Protein AF-A0A3P6DSB7-F1 (afdb_monomer)

Sequence (92 aa):
MTDMADPYYVEMKQHKRDADWLFACMYANYCIPKKCTCGGAITVETDERGRNYYVCKVFEDDGLHIRHICLDAIEEEFDDIQELKNLLMRGR

Structure (mmCIF, N/CA/C/O backbone):
data_AF-A0A3P6DSB7-F1
#
_entry.id   AF-A0A3P6DSB7-F1
#
loop_
_atom_site.group_PDB
_atom_site.id
_atom_site.type_symbol
_atom_site.label_atom_id
_atom_site.label_alt_id
_atom_site.label_comp_id
_atom_site.label_asym_id
_atom_site.label_entity_id
_atom_site.label_seq_id
_atom_site.pdbx_PDB_ins_code
_atom_site.Cartn_x
_atom_site.Cartn_y
_atom_site.C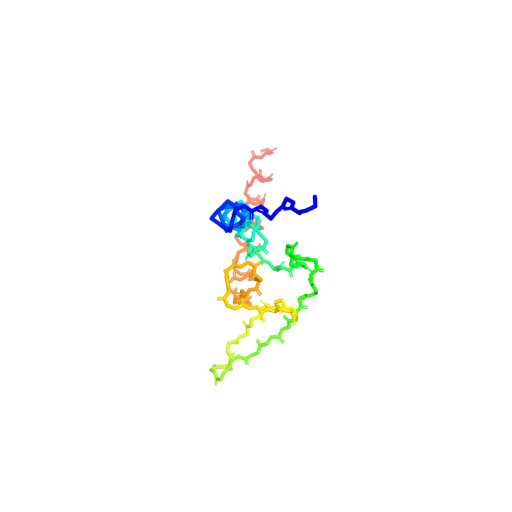artn_z
_atom_site.occupancy
_atom_site.B_iso_or_equiv
_atom_site.auth_seq_id
_atom_site.auth_comp_id
_atom_site.auth_asym_id
_atom_site.auth_atom_id
_atom_site.pdbx_PDB_model_num
ATOM 1 N N . MET A 1 1 ? 14.649 8.911 -42.299 1.00 48.44 1 MET A N 1
ATOM 2 C CA . MET A 1 1 ? 14.277 7.624 -41.669 1.00 48.44 1 MET A CA 1
ATOM 3 C C . MET A 1 1 ? 15.560 7.093 -41.053 1.00 48.44 1 MET A C 1
ATOM 5 O O . MET A 1 1 ? 16.477 6.850 -41.813 1.00 48.44 1 MET A O 1
ATOM 9 N N . THR A 1 2 ? 15.791 7.049 -39.748 1.00 50.16 2 THR A N 1
ATOM 10 C CA . THR A 1 2 ? 14.933 7.008 -38.557 1.00 50.16 2 THR A CA 1
ATOM 11 C C . THR A 1 2 ? 15.545 7.910 -37.483 1.00 50.16 2 THR A C 1
ATOM 13 O O . THR A 1 2 ? 16.741 7.809 -37.225 1.00 50.16 2 THR A O 1
ATOM 16 N N . ASP A 1 3 ? 14.735 8.773 -36.875 1.00 56.94 3 ASP A N 1
ATOM 17 C CA . ASP A 1 3 ? 15.078 9.491 -35.644 1.00 56.94 3 ASP A CA 1
ATOM 18 C C . ASP A 1 3 ? 15.097 8.459 -34.504 1.00 56.94 3 ASP A C 1
ATOM 20 O O . ASP A 1 3 ? 14.091 8.205 -33.843 1.00 56.94 3 ASP A O 1
ATOM 24 N N . MET A 1 4 ? 16.205 7.721 -34.393 1.00 61.09 4 MET A N 1
ATOM 25 C CA . MET A 1 4 ? 16.480 6.872 -33.239 1.00 61.09 4 MET A CA 1
ATOM 26 C C . MET A 1 4 ? 16.831 7.842 -32.122 1.00 61.09 4 MET A C 1
ATOM 28 O O . MET A 1 4 ? 17.973 8.293 -32.045 1.00 61.09 4 MET A O 1
ATOM 32 N N . ALA A 1 5 ? 15.829 8.234 -31.333 1.00 67.19 5 ALA A N 1
ATOM 33 C CA . ALA A 1 5 ? 16.047 9.046 -30.148 1.00 67.19 5 ALA A CA 1
ATOM 34 C C . ALA A 1 5 ? 17.234 8.456 -29.376 1.00 67.19 5 ALA A C 1
ATOM 36 O O . ALA A 1 5 ? 17.229 7.261 -29.076 1.00 67.19 5 ALA A O 1
ATOM 37 N N . ASP A 1 6 ? 18.254 9.282 -29.135 1.00 79.94 6 ASP A N 1
ATOM 38 C CA . ASP A 1 6 ? 19.469 8.895 -28.421 1.00 79.94 6 ASP A CA 1
ATOM 39 C C . ASP A 1 6 ? 19.079 8.084 -27.166 1.00 79.94 6 ASP A C 1
ATOM 41 O O . ASP A 1 6 ? 18.318 8.604 -26.337 1.00 79.94 6 ASP A O 1
ATOM 45 N N . PRO A 1 7 ? 19.535 6.820 -27.039 1.00 81.12 7 PRO A N 1
ATOM 46 C CA . PRO A 1 7 ? 19.170 5.933 -25.936 1.00 81.12 7 PRO A CA 1
ATOM 47 C C . PRO A 1 7 ? 19.332 6.586 -24.562 1.00 81.12 7 PRO A C 1
ATOM 49 O O . PRO A 1 7 ? 18.470 6.419 -23.701 1.00 81.12 7 PRO A O 1
ATOM 52 N N . TYR A 1 8 ? 20.353 7.433 -24.397 1.00 82.81 8 TYR A N 1
ATOM 53 C CA . TYR A 1 8 ? 20.576 8.190 -23.167 1.00 82.81 8 TYR A CA 1
ATOM 54 C C . TYR A 1 8 ? 19.401 9.126 -22.832 1.00 82.81 8 TYR A C 1
ATOM 56 O O . TYR A 1 8 ? 18.931 9.193 -21.694 1.00 82.81 8 TYR A O 1
ATOM 64 N N . TYR A 1 9 ? 18.868 9.835 -23.830 1.00 82.44 9 TYR A N 1
ATOM 65 C CA . TYR A 1 9 ? 17.715 10.717 -23.643 1.00 82.44 9 TYR A CA 1
ATOM 66 C C . TYR A 1 9 ? 16.405 9.947 -23.443 1.00 82.44 9 TYR A C 1
ATOM 68 O O . TYR A 1 9 ? 15.480 10.476 -22.820 1.00 82.44 9 TYR A O 1
ATOM 76 N N . VAL A 1 10 ? 16.293 8.724 -23.970 1.00 86.12 10 VAL A N 1
ATOM 77 C CA . VAL A 1 10 ? 15.134 7.847 -23.740 1.00 86.12 10 VAL A CA 1
ATOM 78 C C . VAL A 1 10 ? 15.114 7.364 -22.291 1.00 86.12 10 VAL A C 1
ATOM 80 O O . VAL A 1 10 ? 14.090 7.515 -21.621 1.00 86.12 10 VAL A O 1
ATOM 83 N N . GLU A 1 11 ? 16.248 6.870 -21.796 1.00 86.50 11 GLU A N 1
ATOM 84 C CA . GLU A 1 11 ? 16.417 6.423 -20.410 1.00 86.50 11 GLU A CA 1
ATOM 85 C C . GLU A 1 11 ? 16.167 7.567 -19.425 1.00 86.50 11 GLU A C 1
ATOM 87 O O . GLU A 1 11 ? 15.345 7.439 -18.518 1.00 86.50 11 GLU A O 1
ATOM 92 N N . MET A 1 12 ? 16.769 8.742 -19.645 1.00 87.69 12 MET A N 1
ATOM 93 C CA . MET A 1 12 ? 16.576 9.884 -18.745 1.00 87.69 12 MET A CA 1
ATOM 94 C C . MET A 1 12 ? 15.107 10.344 -18.681 1.00 87.69 12 MET A C 1
ATOM 96 O O . MET A 1 12 ? 14.610 10.726 -17.619 1.00 87.69 12 MET A O 1
ATOM 100 N N . LYS A 1 13 ? 14.372 10.271 -19.801 1.00 87.25 13 LYS A N 1
ATOM 101 C CA . LYS A 1 13 ? 12.927 10.548 -19.818 1.00 87.25 13 LYS A CA 1
ATOM 102 C C . LYS A 1 13 ? 12.127 9.507 -19.038 1.00 87.25 13 LYS A C 1
ATOM 104 O O . LYS A 1 13 ? 11.122 9.883 -18.440 1.00 87.25 13 LYS A O 1
ATOM 109 N N . GLN A 1 14 ? 12.529 8.237 -19.069 1.00 86.50 14 GLN A N 1
ATOM 110 C CA . GLN A 1 14 ? 11.883 7.195 -18.275 1.00 86.50 14 GLN A CA 1
ATOM 111 C C . GLN A 1 14 ? 12.126 7.431 -16.783 1.00 86.50 14 GLN A C 1
ATOM 113 O O . GLN A 1 14 ? 11.157 7.583 -16.051 1.00 86.50 14 GLN A O 1
ATOM 118 N N . HIS A 1 15 ? 13.378 7.639 -16.369 1.00 84.44 15 HIS A N 1
ATOM 119 C CA . HIS A 1 15 ? 13.715 7.934 -14.972 1.00 84.44 15 HIS A CA 1
ATOM 120 C C . HIS A 1 15 ? 12.967 9.144 -14.414 1.00 84.44 15 HIS A C 1
ATOM 122 O O . HIS A 1 15 ? 12.522 9.127 -13.269 1.00 84.44 15 HIS A O 1
ATOM 128 N N . LYS A 1 16 ? 12.802 10.200 -15.220 1.00 86.19 16 LYS A N 1
ATOM 129 C CA . LYS A 1 16 ? 12.004 11.356 -14.810 1.00 86.19 16 LYS A CA 1
ATOM 130 C C . LYS A 1 16 ? 10.537 10.985 -14.583 1.00 86.19 16 LYS A C 1
ATOM 132 O O . LYS A 1 16 ? 9.966 11.411 -13.588 1.00 86.19 16 LYS A O 1
ATOM 137 N N . ARG A 1 17 ? 9.935 10.205 -15.488 1.00 84.25 17 ARG A N 1
ATOM 138 C CA . ARG A 1 17 ? 8.552 9.737 -15.315 1.00 84.25 17 ARG A CA 1
ATOM 139 C C . ARG A 1 17 ? 8.411 8.894 -14.055 1.00 84.25 17 ARG A C 1
ATOM 141 O O . ARG A 1 17 ? 7.474 9.133 -13.306 1.00 84.25 17 ARG A O 1
ATOM 148 N N . ASP A 1 18 ? 9.342 7.977 -13.812 1.00 83.50 18 ASP A N 1
ATOM 149 C CA . ASP A 1 18 ? 9.323 7.118 -12.627 1.00 83.50 18 ASP A CA 1
ATOM 150 C C . ASP A 1 18 ? 9.425 7.967 -11.350 1.00 83.50 18 ASP A C 1
ATOM 152 O O . ASP A 1 18 ? 8.618 7.813 -10.438 1.00 83.50 18 ASP A O 1
ATOM 156 N N . ALA A 1 19 ? 10.335 8.949 -11.323 1.00 82.44 19 ALA A N 1
ATOM 157 C CA . ALA A 1 19 ? 10.482 9.880 -10.204 1.00 82.44 19 ALA A CA 1
ATOM 158 C C . ALA A 1 19 ? 9.227 10.740 -9.964 1.00 82.44 19 ALA A C 1
ATOM 160 O O . ALA A 1 19 ? 8.805 10.906 -8.819 1.00 82.44 19 ALA A O 1
ATOM 161 N N . ASP A 1 20 ? 8.606 11.256 -11.029 1.00 82.94 20 ASP A N 1
ATOM 162 C CA . ASP A 1 20 ? 7.352 12.014 -10.942 1.00 82.94 20 ASP A CA 1
ATOM 163 C C . ASP A 1 20 ? 6.194 11.119 -10.436 1.00 82.94 20 ASP A C 1
ATOM 165 O O . ASP A 1 20 ? 5.281 11.592 -9.755 1.00 82.94 20 ASP A O 1
ATOM 169 N N . TRP A 1 21 ? 6.242 9.815 -10.729 1.00 81.62 21 TRP A N 1
ATOM 170 C CA . TRP A 1 21 ? 5.222 8.831 -10.356 1.00 81.62 21 TRP A CA 1
ATOM 171 C C . TRP A 1 21 ? 5.294 8.389 -8.887 1.00 81.62 21 TRP A C 1
ATOM 173 O O . TRP A 1 21 ? 4.264 8.045 -8.297 1.00 81.62 21 TRP A O 1
ATOM 183 N N . LEU A 1 22 ? 6.478 8.451 -8.265 1.00 78.50 22 LEU A N 1
ATOM 184 C CA . LEU A 1 22 ? 6.700 8.028 -6.876 1.00 78.50 22 LEU A CA 1
ATOM 185 C C . LEU A 1 22 ? 5.785 8.744 -5.878 1.00 78.50 22 LEU A C 1
ATOM 187 O O . LEU A 1 22 ? 5.212 8.099 -5.004 1.00 78.50 22 LEU A O 1
ATOM 191 N N . PHE A 1 23 ? 5.591 10.058 -6.018 1.00 76.75 23 PHE A N 1
ATOM 192 C CA . PHE A 1 23 ? 4.725 10.808 -5.102 1.00 76.75 23 PHE A CA 1
ATOM 193 C C . PHE A 1 23 ? 3.269 10.355 -5.187 1.00 76.75 23 PHE A C 1
ATOM 195 O O . PHE A 1 23 ? 2.623 10.157 -4.161 1.00 76.75 23 PHE A O 1
ATOM 202 N N . ALA A 1 24 ? 2.752 10.153 -6.401 1.00 78.00 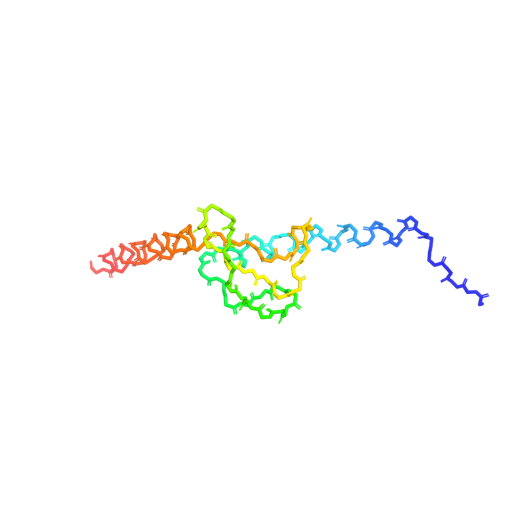24 ALA A N 1
ATOM 203 C CA . ALA A 1 24 ? 1.396 9.648 -6.588 1.00 78.00 24 ALA A CA 1
ATOM 204 C C . ALA A 1 24 ? 1.239 8.246 -5.982 1.00 78.00 24 ALA A C 1
ATOM 206 O O . ALA A 1 24 ? 0.216 7.959 -5.363 1.00 78.00 24 ALA A O 1
ATOM 207 N N . CYS A 1 25 ? 2.259 7.393 -6.117 1.00 78.25 25 CYS A N 1
ATOM 208 C CA . CYS A 1 25 ? 2.267 6.061 -5.514 1.00 78.25 25 CYS A CA 1
ATOM 209 C C . CYS A 1 25 ? 2.310 6.126 -3.992 1.00 78.25 25 CYS A C 1
ATOM 211 O O . CYS A 1 25 ? 1.574 5.395 -3.342 1.00 78.25 25 CYS A O 1
ATOM 213 N N . MET A 1 26 ? 3.114 7.020 -3.420 1.00 77.56 26 MET A N 1
ATOM 214 C CA . MET A 1 26 ? 3.176 7.234 -1.976 1.00 77.56 26 MET A CA 1
ATOM 215 C C . MET A 1 26 ? 1.796 7.599 -1.416 1.00 77.56 26 MET A C 1
ATOM 217 O O . MET A 1 26 ? 1.326 6.942 -0.496 1.00 77.56 26 MET A O 1
ATOM 221 N N . TYR A 1 27 ? 1.102 8.574 -2.015 1.00 79.19 27 TYR A N 1
ATOM 222 C CA . TYR A 1 27 ? -0.250 8.941 -1.574 1.00 79.19 27 TYR A CA 1
ATOM 223 C C . TYR A 1 27 ? -1.280 7.833 -1.808 1.00 79.19 27 TYR A C 1
ATOM 225 O O . TYR A 1 27 ? -2.195 7.673 -1.011 1.00 79.19 27 TYR A O 1
ATOM 233 N N . ALA A 1 28 ? -1.149 7.060 -2.887 1.00 80.69 28 ALA A N 1
ATOM 234 C CA . ALA A 1 28 ? -2.046 5.939 -3.154 1.00 80.69 28 ALA A CA 1
ATOM 235 C C . ALA A 1 28 ? -1.815 4.735 -2.222 1.00 80.69 28 ALA A C 1
ATOM 237 O O . ALA A 1 28 ? -2.705 3.895 -2.106 1.00 80.69 28 ALA A O 1
ATOM 238 N N . ASN A 1 29 ? -0.638 4.647 -1.593 1.00 83.69 29 ASN A N 1
ATOM 239 C CA . ASN A 1 29 ? -0.319 3.664 -0.558 1.00 83.69 29 ASN A CA 1
ATOM 240 C C . ASN A 1 29 ? -0.744 4.117 0.846 1.00 83.69 29 ASN A C 1
ATOM 242 O O . ASN A 1 29 ? -0.617 3.324 1.763 1.00 83.69 29 ASN A O 1
ATOM 246 N N . TYR A 1 30 ? -1.225 5.349 1.029 1.00 88.44 30 TYR A N 1
ATOM 247 C CA . TYR A 1 30 ? -1.744 5.801 2.318 1.00 88.44 30 TYR A CA 1
ATOM 248 C C . TYR A 1 30 ? -3.190 5.334 2.502 1.00 88.44 30 TYR A C 1
ATOM 250 O O . TYR A 1 30 ? -4.003 5.458 1.575 1.00 88.44 30 TYR A O 1
ATOM 258 N N . CYS A 1 31 ? -3.512 4.843 3.698 1.00 94.38 31 CYS A N 1
ATOM 259 C CA . CYS A 1 31 ? -4.802 4.267 4.059 1.00 94.38 31 CYS A CA 1
ATOM 260 C C . CYS A 1 31 ? -5.142 3.015 3.224 1.00 94.38 31 CYS A C 1
ATOM 262 O O . CYS A 1 31 ? -4.279 2.406 2.585 1.00 94.38 31 CYS A O 1
ATOM 264 N N . ILE A 1 32 ? -6.401 2.559 3.241 1.00 95.12 32 ILE A N 1
ATOM 265 C CA . ILE A 1 32 ? -6.790 1.351 2.502 1.00 95.12 32 ILE A CA 1
ATOM 266 C C . ILE A 1 32 ? -6.833 1.661 0.994 1.00 95.12 32 ILE A C 1
ATOM 268 O O . ILE A 1 32 ? -7.706 2.411 0.529 1.00 95.12 32 ILE A O 1
ATOM 272 N N . PRO A 1 33 ? -5.957 1.043 0.176 1.00 93.44 33 PRO A N 1
ATOM 273 C CA . PRO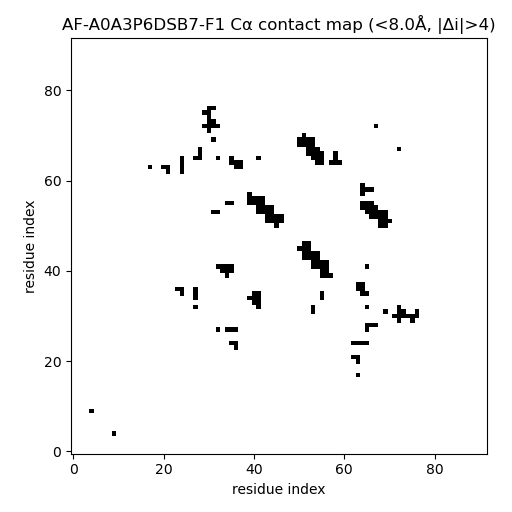 A 1 33 ? -5.870 1.370 -1.236 1.00 93.44 33 PRO A CA 1
ATOM 274 C C . PRO A 1 33 ? -7.072 0.808 -2.000 1.00 93.44 33 PRO A C 1
ATOM 276 O O . PRO A 1 33 ? -7.370 -0.386 -1.975 1.00 93.44 33 PRO A O 1
ATOM 279 N N . LYS A 1 34 ? -7.757 1.674 -2.753 1.00 89.25 34 LYS A N 1
ATOM 280 C CA . LYS A 1 34 ? -8.923 1.290 -3.578 1.00 89.25 34 LYS A CA 1
ATOM 281 C C . LYS A 1 34 ? -8.537 0.915 -5.007 1.00 89.25 34 LYS A C 1
ATOM 283 O O . LYS A 1 34 ? -9.225 0.128 -5.656 1.00 89.25 34 LYS A O 1
ATOM 288 N N . LYS A 1 35 ? -7.465 1.518 -5.524 1.00 89.19 35 LYS A N 1
ATOM 289 C CA . LYS A 1 35 ? -6.977 1.352 -6.896 1.00 89.19 35 LYS A CA 1
ATOM 290 C C . LYS A 1 35 ? -5.500 1.730 -6.956 1.00 89.19 35 LYS A C 1
ATOM 292 O O . LYS A 1 35 ? -5.095 2.689 -6.310 1.00 89.19 35 LYS A O 1
ATOM 297 N N . CYS A 1 36 ? -4.715 1.014 -7.755 1.00 91.75 36 CYS A N 1
ATOM 298 C CA . CYS A 1 36 ? -3.322 1.382 -7.992 1.00 91.75 36 CYS A CA 1
ATOM 299 C C . CYS A 1 36 ? -3.223 2.552 -8.982 1.00 91.75 36 CYS A C 1
ATOM 301 O O . CYS A 1 36 ? -4.064 2.690 -9.876 1.00 91.75 36 CYS A O 1
ATOM 303 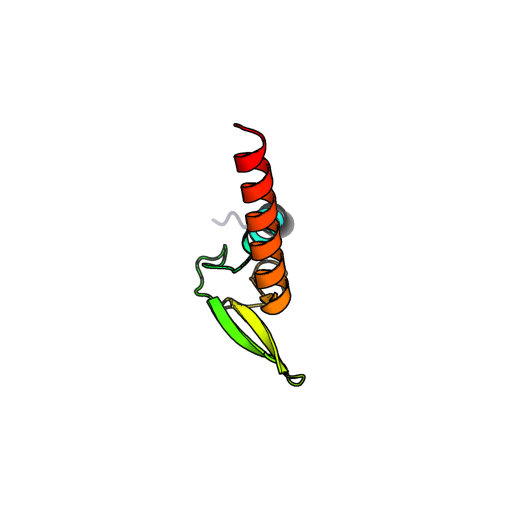N N . THR A 1 37 ? -2.178 3.371 -8.858 1.00 88.69 37 THR A N 1
ATOM 304 C CA . THR A 1 37 ? -1.871 4.484 -9.774 1.00 88.69 37 THR A CA 1
ATOM 305 C C . THR A 1 37 ? -1.782 4.023 -11.229 1.00 88.69 37 THR A C 1
ATOM 307 O O . THR A 1 37 ? -2.272 4.715 -12.118 1.00 88.69 37 THR A O 1
ATOM 310 N N . CYS A 1 38 ? -1.270 2.812 -11.481 1.00 89.00 38 CYS A N 1
ATOM 311 C CA . CYS A 1 38 ? -1.227 2.197 -12.815 1.00 89.00 38 CYS A CA 1
ATOM 312 C C . CYS A 1 38 ? -2.611 1.842 -13.398 1.00 89.00 38 CYS A C 1
ATOM 314 O O . CYS A 1 38 ? -2.723 1.430 -14.549 1.00 89.00 38 CYS A O 1
ATOM 316 N N . GLY A 1 39 ? -3.682 1.950 -12.609 1.00 88.62 39 GLY A N 1
ATOM 317 C CA . GLY A 1 39 ? -5.030 1.550 -12.998 1.00 88.62 39 GLY A CA 1
ATOM 318 C C . GLY A 1 39 ? -5.425 0.133 -12.576 1.00 88.62 39 GLY A C 1
ATOM 319 O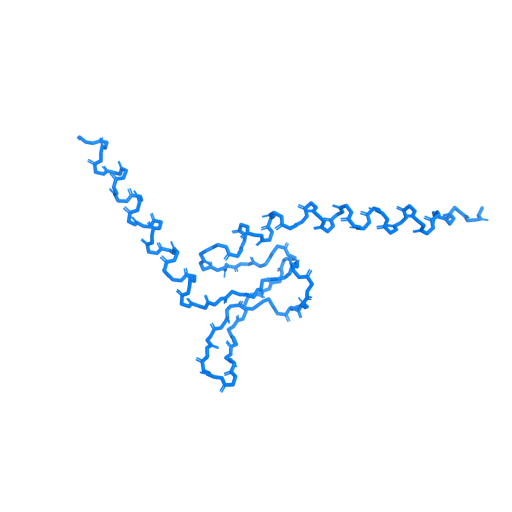 O . GLY A 1 39 ? -6.609 -0.204 -12.649 1.00 88.62 39 GLY A O 1
ATOM 320 N N . GLY A 1 40 ? -4.462 -0.669 -12.117 1.00 90.25 40 GLY A N 1
ATOM 321 C CA . GLY A 1 40 ? -4.659 -2.052 -11.696 1.00 90.25 40 GLY A CA 1
ATOM 322 C C . GLY A 1 40 ? -5.573 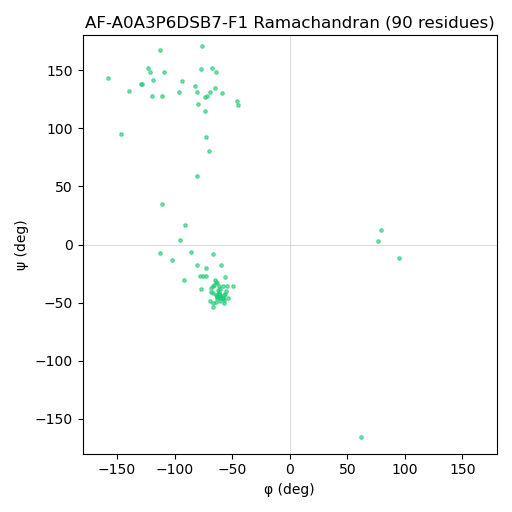-2.201 -10.478 1.00 90.25 40 GLY A C 1
ATOM 323 O O . GLY A 1 40 ? -5.613 -1.345 -9.588 1.00 90.25 40 GLY A O 1
ATOM 324 N N . ALA A 1 41 ? -6.298 -3.320 -10.449 1.00 93.38 41 ALA A N 1
ATOM 325 C CA . ALA A 1 41 ? -7.087 -3.733 -9.294 1.00 93.38 41 ALA A CA 1
ATOM 326 C C . ALA A 1 41 ? -6.177 -4.111 -8.116 1.00 93.38 41 ALA A C 1
ATOM 328 O O . ALA A 1 41 ? -5.046 -4.560 -8.320 1.00 93.38 41 ALA A O 1
ATOM 329 N N . ILE A 1 42 ? -6.703 -3.948 -6.904 1.00 95.44 42 ILE A N 1
ATOM 330 C CA . ILE A 1 42 ? -6.048 -4.360 -5.664 1.00 95.44 42 ILE A CA 1
ATOM 331 C C . ILE A 1 42 ? -6.571 -5.737 -5.255 1.00 95.44 42 ILE A C 1
ATOM 333 O O . ILE A 1 42 ? -7.780 -5.976 -5.250 1.00 95.44 42 ILE A O 1
ATOM 337 N N . THR A 1 43 ? -5.656 -6.639 -4.933 1.00 96.50 43 THR A N 1
ATOM 338 C CA . THR A 1 43 ? -5.903 -7.962 -4.357 1.00 96.50 43 THR A CA 1
ATOM 339 C C . THR A 1 43 ? -5.370 -8.014 -2.928 1.00 96.50 43 THR A C 1
ATOM 341 O O . THR A 1 43 ? -4.653 -7.114 -2.495 1.00 96.50 43 THR A O 1
ATOM 344 N N . VAL A 1 44 ? -5.739 -9.055 -2.180 1.00 96.94 44 VAL A N 1
ATOM 345 C CA . VAL A 1 44 ? -5.174 -9.323 -0.853 1.00 96.94 44 VAL A CA 1
ATOM 346 C C . VAL A 1 44 ? -4.314 -10.572 -0.938 1.00 96.94 44 VAL A C 1
ATOM 348 O O . VAL A 1 44 ? -4.776 -11.606 -1.420 1.00 96.94 44 VAL A O 1
ATOM 351 N N . GLU A 1 45 ? -3.078 -10.465 -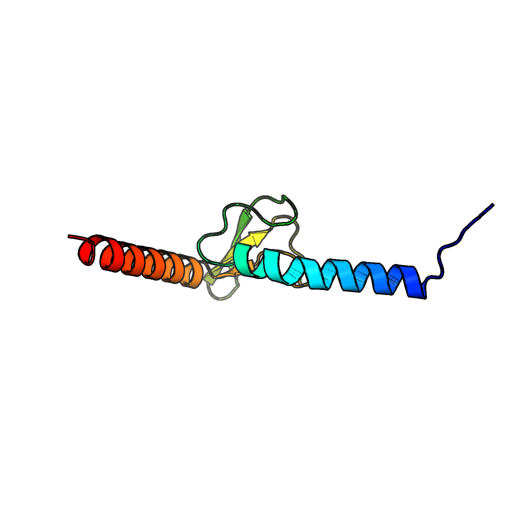0.469 1.00 96.81 45 GLU A N 1
ATOM 352 C CA . GLU A 1 45 ? -2.116 -11.563 -0.412 1.00 96.81 45 GLU A CA 1
ATOM 353 C C . GLU A 1 45 ? -1.624 -11.760 1.018 1.00 96.81 45 GLU A C 1
ATOM 355 O O . GLU A 1 45 ? -1.566 -10.812 1.800 1.00 96.81 45 GLU A O 1
ATOM 360 N N . THR A 1 46 ? -1.243 -12.989 1.356 1.00 97.69 46 THR A N 1
ATOM 361 C CA . THR A 1 46 ? -0.721 -13.344 2.679 1.00 97.69 46 THR A CA 1
ATOM 362 C C . THR A 1 46 ? 0.698 -13.880 2.524 1.00 97.69 46 THR A C 1
ATOM 364 O O . THR A 1 46 ? 0.924 -14.782 1.718 1.00 97.69 46 THR A O 1
ATOM 367 N N . ASP A 1 47 ? 1.658 -13.332 3.275 1.00 95.31 47 ASP A N 1
ATOM 368 C CA . ASP A 1 47 ? 3.028 -13.855 3.291 1.00 95.31 47 ASP A CA 1
ATOM 369 C C . ASP A 1 47 ? 3.143 -15.150 4.117 1.00 95.31 47 ASP A C 1
ATOM 371 O O . ASP A 1 47 ? 2.237 -15.546 4.851 1.00 95.31 47 ASP A O 1
ATOM 375 N N . GLU A 1 48 ? 4.300 -15.807 4.041 1.00 96.38 48 GLU A N 1
ATOM 376 C CA . GLU A 1 48 ? 4.592 -17.042 4.788 1.00 96.38 48 GLU A CA 1
ATOM 377 C C . GLU A 1 48 ? 4.509 -16.877 6.318 1.00 96.38 48 GLU A C 1
ATOM 379 O O . GLU A 1 48 ? 4.412 -17.859 7.053 1.00 96.38 48 GLU A O 1
ATOM 384 N N . ARG A 1 49 ? 4.551 -15.635 6.814 1.00 95.81 49 ARG A N 1
ATOM 385 C CA . ARG A 1 49 ? 4.441 -15.278 8.233 1.00 95.81 49 ARG A CA 1
ATOM 386 C C . ARG A 1 49 ? 3.011 -14.899 8.633 1.00 95.81 49 ARG A C 1
ATOM 388 O O . ARG A 1 49 ? 2.798 -14.509 9.779 1.00 95.81 49 ARG A O 1
ATOM 395 N N . GLY A 1 50 ? 2.043 -15.010 7.723 1.00 95.44 50 GLY A N 1
ATOM 396 C CA . GLY A 1 50 ? 0.640 -14.685 7.966 1.00 95.44 50 GLY A CA 1
ATOM 397 C C . GLY A 1 50 ? 0.315 -13.190 7.911 1.00 95.44 50 GLY A C 1
ATOM 398 O O . GLY A 1 50 ? -0.771 -12.793 8.332 1.00 95.44 50 GLY A O 1
ATOM 399 N N . ARG A 1 51 ? 1.226 -12.342 7.417 1.00 96.94 51 ARG A N 1
ATOM 400 C CA . ARG A 1 51 ? 0.963 -10.910 7.221 1.00 96.94 51 ARG A CA 1
ATOM 401 C C . ARG A 1 51 ? 0.186 -10.706 5.933 1.00 96.94 51 ARG A C 1
ATOM 403 O O . ARG A 1 51 ? 0.577 -11.220 4.888 1.00 96.94 51 ARG A O 1
ATOM 410 N N . ASN A 1 52 ? -0.891 -9.935 6.022 1.00 97.69 52 ASN A N 1
ATOM 411 C CA . ASN A 1 52 ? -1.737 -9.610 4.883 1.00 97.69 52 ASN A CA 1
ATOM 412 C C . ASN A 1 52 ? -1.301 -8.294 4.245 1.00 97.69 52 ASN A C 1
ATOM 414 O O . ASN A 1 52 ? -0.977 -7.334 4.948 1.00 97.69 52 ASN A O 1
ATOM 418 N N . TYR A 1 53 ? -1.339 -8.265 2.920 1.00 97.38 53 TYR A N 1
ATOM 419 C CA . TYR A 1 53 ? -0.965 -7.128 2.100 1.00 97.38 53 TYR A CA 1
ATOM 420 C C . TYR A 1 53 ? -2.074 -6.814 1.104 1.00 97.38 53 TYR A C 1
ATOM 422 O O . TYR A 1 53 ? -2.611 -7.719 0.465 1.00 97.38 53 TYR A O 1
ATOM 430 N N . TYR A 1 54 ? -2.365 -5.531 0.924 1.00 96.75 54 TYR A N 1
ATOM 431 C CA . TYR A 1 54 ? -3.045 -5.033 -0.261 1.00 96.75 54 TYR A CA 1
ATOM 432 C C . TYR A 1 54 ? -2.021 -4.914 -1.387 1.00 96.75 54 TYR A C 1
ATOM 434 O O . TYR A 1 54 ? -1.034 -4.193 -1.243 1.00 96.75 54 TYR A O 1
ATOM 442 N N . VAL A 1 55 ? -2.239 -5.616 -2.496 1.00 95.88 55 VAL A N 1
ATOM 443 C CA . VAL A 1 55 ? -1.251 -5.756 -3.574 1.00 95.88 55 VAL A CA 1
ATOM 444 C C . VAL A 1 55 ? -1.874 -5.395 -4.914 1.00 95.88 55 VAL A C 1
ATOM 446 O O . VAL A 1 55 ? -3.014 -5.753 -5.208 1.00 95.88 55 VAL A O 1
ATOM 449 N N . CYS A 1 56 ? -1.146 -4.662 -5.752 1.00 95.69 56 CYS A N 1
ATOM 450 C CA . CYS A 1 56 ? -1.549 -4.458 -7.137 1.00 95.69 56 CYS A CA 1
ATOM 451 C C . CYS A 1 56 ? -1.530 -5.791 -7.899 1.00 95.69 56 CYS A C 1
ATOM 453 O O . CYS A 1 56 ? -0.548 -6.518 -7.858 1.00 95.69 56 CYS A O 1
ATOM 455 N N . LYS A 1 57 ? -2.567 -6.090 -8.690 1.00 94.81 57 LYS A N 1
ATOM 456 C CA . LYS A 1 57 ? -2.626 -7.337 -9.479 1.00 94.81 57 LYS A CA 1
ATOM 457 C C . LYS A 1 57 ? -1.425 -7.551 -10.422 1.00 94.81 57 LYS A C 1
ATOM 459 O O . LYS A 1 57 ? -1.124 -8.684 -10.780 1.00 94.81 57 LYS A O 1
ATOM 464 N N . VAL A 1 58 ? -0.797 -6.468 -10.873 1.00 93.88 58 VAL A N 1
ATOM 465 C CA . VAL 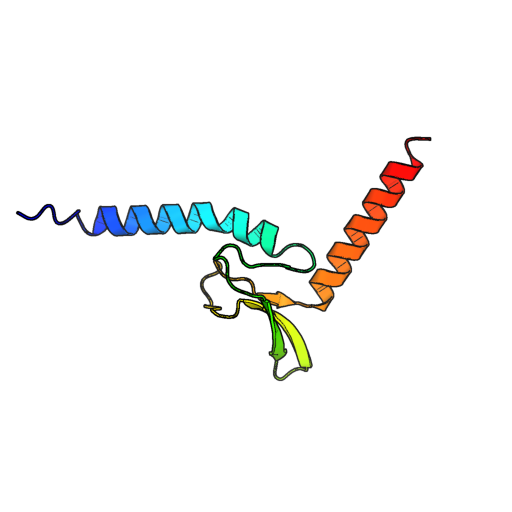A 1 58 ? 0.390 -6.475 -11.746 1.00 93.88 58 VAL A CA 1
ATOM 466 C C . VAL A 1 58 ? 1.623 -5.975 -10.991 1.00 93.88 58 VAL A C 1
ATOM 468 O O . VAL A 1 58 ? 2.427 -5.242 -11.545 1.00 93.88 58 VAL A O 1
ATOM 471 N N . PHE A 1 59 ? 1.711 -6.281 -9.695 1.00 92.75 59 PHE A N 1
ATOM 472 C CA . PHE A 1 59 ? 2.792 -5.815 -8.837 1.00 92.75 59 PHE A CA 1
ATOM 473 C C . PHE A 1 59 ? 4.162 -6.273 -9.347 1.00 92.75 59 PHE A C 1
ATOM 475 O O . PHE A 1 59 ? 4.391 -7.461 -9.579 1.00 92.75 59 PHE A O 1
ATOM 482 N N . GLU A 1 60 ? 5.068 -5.307 -9.441 1.00 89.62 60 GLU A N 1
ATOM 483 C CA . GLU A 1 60 ? 6.504 -5.490 -9.588 1.00 89.62 60 GLU A CA 1
ATOM 484 C C . GLU A 1 60 ? 7.178 -4.780 -8.405 1.00 89.62 60 GLU A C 1
ATOM 486 O O . GLU A 1 60 ? 6.652 -3.794 -7.886 1.00 89.62 60 GLU A O 1
ATOM 491 N N . ASP A 1 61 ? 8.321 -5.290 -7.941 1.00 87.06 61 ASP A N 1
ATOM 492 C CA . ASP A 1 61 ? 9.075 -4.679 -6.834 1.00 87.06 61 ASP A CA 1
ATOM 493 C C . ASP A 1 61 ? 9.913 -3.492 -7.341 1.00 87.06 61 ASP A C 1
ATOM 495 O O . ASP A 1 61 ? 11.143 -3.491 -7.299 1.00 87.06 61 ASP A O 1
ATOM 499 N N . ASP A 1 62 ? 9.220 -2.510 -7.919 1.00 85.25 62 ASP A N 1
ATOM 500 C CA . ASP A 1 62 ? 9.777 -1.338 -8.602 1.00 85.25 62 ASP A CA 1
ATOM 501 C C . ASP A 1 62 ? 9.488 -0.015 -7.866 1.00 85.25 62 ASP A C 1
ATOM 503 O O . ASP A 1 62 ? 10.007 1.041 -8.230 1.00 85.25 62 ASP A O 1
ATOM 507 N N . GLY A 1 63 ? 8.665 -0.063 -6.812 1.00 83.69 63 GLY A N 1
ATOM 508 C CA . GLY A 1 63 ? 8.207 1.108 -6.058 1.00 83.69 63 GLY A CA 1
ATOM 509 C C . GLY A 1 63 ? 7.108 1.931 -6.747 1.00 83.69 63 GLY A C 1
ATOM 510 O O . GLY A 1 63 ? 6.690 2.958 -6.210 1.00 83.69 63 GLY A O 1
ATOM 511 N N . LEU A 1 64 ? 6.617 1.495 -7.908 1.00 87.94 64 LEU A N 1
ATOM 512 C CA . LEU A 1 64 ? 5.560 2.146 -8.690 1.00 87.94 64 LEU A CA 1
ATOM 513 C C . LEU A 1 64 ? 4.203 1.442 -8.529 1.00 87.94 64 LEU A C 1
ATOM 515 O O . LEU A 1 64 ? 3.158 2.003 -8.880 1.00 87.94 64 LEU A O 1
ATOM 519 N N . HIS A 1 65 ? 4.204 0.233 -7.966 1.00 90.94 65 HIS A N 1
ATOM 520 C CA . HIS A 1 65 ? 3.009 -0.543 -7.658 1.00 90.94 65 HIS A CA 1
ATOM 521 C C . HIS A 1 65 ? 2.729 -0.638 -6.155 1.00 90.94 65 HIS A C 1
ATOM 523 O O . HIS A 1 65 ? 3.622 -0.642 -5.312 1.00 90.94 65 HIS A O 1
ATOM 529 N N . ILE A 1 66 ? 1.440 -0.721 -5.816 1.00 92.44 66 ILE A N 1
ATOM 530 C CA . ILE A 1 66 ? 0.987 -0.809 -4.424 1.00 92.44 66 ILE A CA 1
ATOM 531 C C . ILE A 1 66 ? 1.322 -2.185 -3.852 1.00 92.44 66 ILE A C 1
ATOM 533 O O . ILE A 1 66 ? 0.919 -3.207 -4.415 1.00 92.44 66 ILE A O 1
ATOM 537 N N . ARG A 1 67 ? 1.986 -2.176 -2.697 1.00 93.56 67 ARG A N 1
ATOM 538 C CA . ARG A 1 67 ? 2.099 -3.301 -1.770 1.00 93.56 67 ARG A CA 1
ATOM 539 C C . ARG A 1 67 ? 2.143 -2.744 -0.353 1.00 93.56 67 ARG A C 1
ATOM 541 O O . ARG A 1 67 ? 3.207 -2.374 0.133 1.00 93.56 67 ARG A O 1
ATOM 548 N N . HIS A 1 68 ? 0.984 -2.690 0.292 1.00 94.69 68 HIS A N 1
ATOM 549 C CA . HIS A 1 68 ? 0.822 -2.083 1.615 1.00 94.69 68 HIS A CA 1
ATOM 550 C C . HIS A 1 68 ? 0.335 -3.104 2.638 1.00 94.69 68 HIS A C 1
ATOM 552 O O . HIS A 1 68 ? -0.481 -3.966 2.308 1.00 94.69 68 HIS A O 1
ATOM 558 N N . ILE A 1 69 ? 0.839 -3.040 3.869 1.00 96.31 69 ILE A N 1
ATOM 559 C CA . ILE A 1 69 ? 0.432 -3.954 4.944 1.00 96.31 69 ILE A CA 1
ATOM 560 C C . ILE A 1 69 ? -1.008 -3.623 5.343 1.00 96.31 69 ILE A C 1
ATOM 562 O O . ILE A 1 69 ? -1.348 -2.471 5.590 1.00 96.31 69 ILE A O 1
ATOM 566 N N . CYS A 1 70 ? -1.876 -4.636 5.426 1.00 97.00 70 CYS A N 1
ATOM 567 C CA . CYS A 1 70 ? -3.289 -4.398 5.723 1.00 97.00 70 CYS A CA 1
ATOM 568 C C . CYS A 1 70 ? -3.522 -3.781 7.106 1.00 97.00 70 CYS A C 1
ATOM 570 O O . CYS A 1 70 ? -4.485 -3.039 7.261 1.00 97.00 70 CYS A O 1
ATOM 572 N N . LEU A 1 71 ? -2.694 -4.122 8.099 1.00 96.38 71 LEU A N 1
ATOM 573 C CA . LEU A 1 71 ? -2.804 -3.563 9.445 1.00 96.38 71 LEU A CA 1
ATOM 574 C C . LEU A 1 71 ? -2.469 -2.068 9.440 1.00 96.38 71 LEU A C 1
ATOM 576 O O . LEU A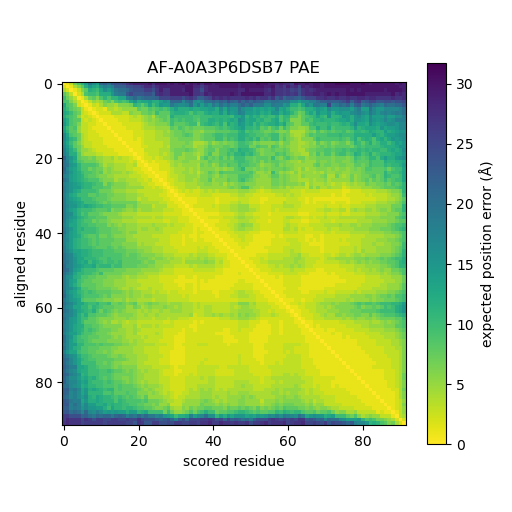 1 71 ? -3.317 -1.280 9.840 1.00 96.38 71 LEU A O 1
ATOM 580 N N . ASP A 1 72 ? -1.303 -1.702 8.908 1.00 96.06 72 ASP A N 1
ATOM 581 C CA . ASP A 1 72 ? -0.844 -0.315 8.785 1.00 96.06 72 ASP A CA 1
ATOM 582 C C . ASP A 1 72 ? -1.893 0.546 8.059 1.00 96.06 72 ASP A C 1
ATOM 584 O O . ASP A 1 72 ? -2.308 1.581 8.568 1.00 96.06 72 ASP A O 1
ATOM 588 N N . ALA A 1 73 ? -2.441 0.053 6.943 1.00 95.88 73 ALA A N 1
ATOM 589 C CA . ALA A 1 73 ? -3.508 0.730 6.204 1.00 95.88 73 ALA A CA 1
ATOM 590 C C . ALA A 1 73 ? -4.772 1.006 7.043 1.00 95.88 73 ALA A C 1
ATOM 592 O O . ALA A 1 73 ? -5.455 2.004 6.830 1.00 95.88 73 ALA A O 1
ATOM 593 N N . ILE A 1 74 ? -5.131 0.102 7.962 1.00 96.44 74 ILE A N 1
ATOM 594 C CA . ILE A 1 74 ? -6.292 0.268 8.852 1.00 96.44 74 ILE A CA 1
ATOM 595 C C . ILE A 1 74 ? -5.972 1.251 9.983 1.00 96.44 74 ILE A C 1
ATOM 597 O O . ILE A 1 74 ? -6.848 2.020 10.379 1.00 96.44 74 ILE A O 1
ATOM 601 N N . GLU A 1 75 ? -4.751 1.214 10.516 1.00 97.44 75 GLU A N 1
ATOM 602 C CA . GLU A 1 75 ? -4.292 2.155 11.541 1.00 97.44 75 GLU A CA 1
ATOM 603 C C . GLU A 1 75 ? -4.274 3.590 10.994 1.00 97.44 75 GLU A C 1
ATOM 605 O O . GLU A 1 75 ? -4.832 4.483 11.629 1.00 97.44 75 GLU A O 1
ATOM 610 N N . GLU A 1 76 ? -3.772 3.786 9.772 1.00 96.44 76 GLU A N 1
ATOM 611 C CA . GLU A 1 76 ? -3.796 5.070 9.054 1.00 96.44 76 GLU A CA 1
ATOM 612 C C . GLU A 1 76 ? -5.232 5.610 8.881 1.00 96.44 76 GLU A C 1
ATOM 614 O O . GLU A 1 76 ? -5.511 6.766 9.201 1.00 96.44 76 GLU A O 1
ATOM 619 N N . GLU A 1 77 ? -6.185 4.763 8.467 1.00 96.06 77 GLU A N 1
ATOM 620 C CA . GLU A 1 77 ? -7.603 5.158 8.361 1.00 96.06 77 GLU A CA 1
ATOM 621 C C . GLU A 1 77 ? -8.185 5.585 9.717 1.00 96.06 77 GLU A C 1
ATOM 623 O O . GLU A 1 77 ? -9.003 6.505 9.805 1.00 96.06 77 GLU A O 1
ATOM 628 N N . PHE A 1 78 ? -7.795 4.905 10.797 1.00 97.31 78 PHE A N 1
ATOM 629 C CA . PHE A 1 78 ? -8.265 5.240 12.135 1.00 97.31 78 PHE A CA 1
ATOM 630 C C . PHE A 1 78 ? -7.709 6.586 12.615 1.00 97.31 78 PHE A C 1
ATOM 632 O O . PHE A 1 78 ? -8.459 7.380 13.198 1.00 97.31 78 PHE A O 1
ATOM 639 N N . ASP A 1 79 ? -6.434 6.858 12.339 1.00 96.50 79 ASP A N 1
ATOM 640 C CA . ASP A 1 79 ? -5.785 8.128 12.654 1.00 96.50 79 ASP A CA 1
ATOM 641 C C . ASP A 1 79 ? -6.469 9.297 11.930 1.00 96.50 79 ASP A C 1
ATOM 643 O O . ASP A 1 79 ? -6.857 10.278 12.579 1.00 96.50 79 ASP A O 1
ATOM 647 N N . ASP A 1 80 ? -6.750 9.150 10.631 1.00 94.62 80 ASP A N 1
ATOM 648 C CA . ASP A 1 80 ? -7.494 10.135 9.835 1.00 94.62 80 ASP A CA 1
ATOM 649 C C . ASP A 1 80 ? -8.889 10.406 10.423 1.00 94.62 80 ASP A C 1
ATOM 651 O O . ASP A 1 80 ? -9.315 11.557 10.585 1.00 94.62 80 ASP A O 1
ATOM 655 N N . ILE A 1 81 ? -9.623 9.352 10.797 1.00 95.69 81 ILE A N 1
ATOM 656 C CA . ILE A 1 81 ? -10.950 9.482 11.418 1.00 95.69 81 ILE A CA 1
ATOM 657 C C . ILE A 1 81 ? -10.860 10.244 12.744 1.00 95.69 81 ILE A C 1
ATOM 659 O O . ILE A 1 81 ? -11.710 11.097 13.041 1.00 95.69 81 ILE A O 1
ATOM 663 N N . GLN A 1 82 ? -9.852 9.947 13.560 1.00 96.31 82 GLN A N 1
ATOM 664 C CA . GLN A 1 82 ? -9.658 10.594 14.849 1.00 96.31 82 GLN A CA 1
ATOM 665 C C . GLN A 1 82 ? -9.268 12.072 14.681 1.00 96.31 82 GLN A C 1
ATOM 667 O O . GLN A 1 82 ? -9.758 12.925 15.434 1.00 96.31 82 GLN A O 1
ATOM 672 N N . GLU A 1 83 ? -8.459 12.406 13.676 1.00 95.44 83 GLU A N 1
ATOM 673 C CA . GLU A 1 83 ? -8.141 13.789 13.324 1.00 95.44 83 GLU A CA 1
ATOM 674 C C . GLU A 1 83 ? -9.384 14.553 12.848 1.00 95.44 83 GLU A C 1
ATOM 676 O O . GLU A 1 83 ? -9.708 15.613 13.398 1.00 95.44 83 GLU A O 1
ATOM 681 N N . LEU A 1 84 ? -10.148 13.985 11.910 1.00 94.69 84 LEU A N 1
ATOM 682 C CA . LEU A 1 84 ? -11.395 14.572 11.415 1.00 94.69 84 LEU A CA 1
ATOM 683 C C . LEU A 1 84 ? -12.393 14.822 12.547 1.00 94.69 84 LEU A C 1
ATOM 685 O O . LEU A 1 84 ? -12.995 15.897 12.633 1.00 94.69 84 LEU A O 1
ATOM 689 N N . LYS A 1 85 ? -12.534 13.865 13.468 1.00 95.44 85 LYS A N 1
ATOM 690 C CA . LYS A 1 85 ? -13.356 14.029 14.670 1.00 95.44 85 LYS A CA 1
ATOM 691 C C . LYS A 1 85 ? -12.894 15.230 15.494 1.00 95.44 85 LYS A C 1
ATOM 693 O O . LYS A 1 85 ? -13.725 16.049 15.881 1.00 95.44 85 LYS A O 1
ATOM 698 N N . ASN A 1 86 ? -11.596 15.364 15.759 1.00 94.75 86 ASN A N 1
ATOM 699 C CA . ASN A 1 86 ? -11.062 16.485 16.533 1.00 94.75 86 ASN A CA 1
ATOM 700 C C . ASN A 1 86 ? -11.331 17.834 15.851 1.00 94.75 86 ASN A C 1
ATOM 702 O O . ASN A 1 86 ? -11.708 18.793 16.526 1.00 94.75 86 ASN A O 1
ATOM 706 N N . LEU A 1 87 ? -11.184 17.907 14.526 1.00 93.81 87 LEU A N 1
ATOM 707 C CA . LEU A 1 87 ? -11.484 19.109 13.744 1.00 93.81 87 LEU A CA 1
ATOM 708 C C . LEU A 1 87 ? -12.969 19.489 13.831 1.00 93.81 87 LEU A C 1
ATOM 710 O O . LEU A 1 87 ? -13.291 20.641 14.122 1.00 93.81 87 LEU A O 1
ATOM 714 N N . LEU A 1 88 ? -13.874 18.518 13.681 1.00 93.06 88 LEU A N 1
ATOM 715 C CA . LEU A 1 88 ? -15.321 18.735 13.805 1.00 93.06 88 LEU A CA 1
ATOM 716 C C . LEU A 1 88 ? -15.741 19.174 15.216 1.00 93.06 88 LEU A C 1
ATOM 718 O O . LEU A 1 88 ? -16.697 19.932 15.376 1.00 93.06 88 LEU A O 1
ATOM 722 N N . MET A 1 89 ? -15.038 18.712 16.253 1.00 90.81 89 MET A N 1
ATOM 723 C CA . MET A 1 89 ? -15.299 19.119 17.637 1.00 90.81 89 MET A CA 1
ATOM 724 C C . MET A 1 89 ? -14.781 20.528 17.958 1.00 90.81 89 MET A C 1
ATOM 726 O O . MET A 1 89 ? -15.347 21.173 18.832 1.00 90.81 89 MET A O 1
ATOM 730 N N . ARG A 1 90 ? -13.741 21.012 17.263 1.00 85.25 90 ARG A N 1
ATOM 731 C CA . ARG A 1 90 ? -13.168 22.364 17.438 1.00 85.25 90 ARG A CA 1
ATOM 732 C C . ARG A 1 90 ? -13.955 23.470 16.724 1.00 85.25 90 ARG A C 1
ATOM 734 O O . ARG A 1 90 ? -13.758 24.637 17.038 1.00 85.25 90 ARG A O 1
ATOM 741 N N . GLY A 1 91 ? -14.807 23.119 15.760 1.00 68.06 91 GLY A N 1
ATOM 742 C CA . GLY A 1 91 ? -15.626 24.057 14.981 1.00 68.06 91 GLY A CA 1
ATOM 743 C C . GLY A 1 91 ? -17.020 24.351 15.554 1.00 68.06 91 GLY A C 1
ATOM 744 O O . GLY A 1 91 ? -17.872 24.824 14.803 1.00 68.06 91 GLY A O 1
ATOM 745 N N . ARG A 1 92 ? -17.280 24.036 16.831 1.00 56.56 92 ARG A N 1
ATOM 746 C CA . ARG A 1 92 ? -18.542 24.316 17.538 1.00 56.56 92 ARG A CA 1
ATOM 747 C C . ARG A 1 92 ? -18.320 25.202 18.752 1.00 56.56 92 ARG A C 1
ATOM 749 O O . ARG A 1 92 ? -17.357 24.923 19.496 1.00 56.56 92 ARG A O 1
#

Radius of gyration: 18.58 Å; Cα contacts (8 Å, |Δi|>4): 106; chains: 1; bounding box: 39×41×59 Å

Mean predicted aligned error: 7.18 Å

pLDDT: mean 88.08, std 10.55, range [48.44, 97.69]

Solvent-accessible surface area (backbone atoms only — not comparable to full-atom values): 5351 Å² total; per-residue (Å²): 139,75,90,71,72,55,64,68,62,52,51,54,54,49,54,51,51,54,60,66,43,38,60,57,30,54,60,42,51,52,30,74,60,80,51,31,84,84,68,37,55,59,43,81,46,69,49,100,86,70,51,46,28,42,29,25,74,80,56,53,101,74,68,64,44,42,73,35,50,48,64,59,21,50,52,45,46,50,52,53,51,52,51,53,50,52,54,63,61,69,75,108

Nearest PDB structures (foldseek):
  6msl-assembly1_B  TM=4.423E-01  e=2.483E+00  Homo sapiens
  8aol-assembly1_A  TM=4.561E-01  e=3.629E+00  Lactobacillus acidophilus ATCC 4796
  8dhb-assembly1_A  TM=3.288E-01  e=6.833E+00  Homo sapiens
  7uxh-assembly1_d  TM=3.408E-01  e=6.414E+00  Homo sapiens
  7nxd-assembly1_B  TM=4.806E-01  e=8.801E+00  Homo sapiens

Foldseek 3Di:
DDCPPDVVVVVVVVVVVLVVLLVVQVVCQAADHQAAPVRFGWDWDADPVRWIWTWGPPDDPSSNTGTYTNVNNHVRVVVVVVVVVVVVVVVD

Organism: Brassica campestris (NCBI:txid3711)

Secondary structure (DSSP, 8-state):
------HHHHHHHHHHHHHHHHHHHHHHTSSS-SS-TTSPPEEEEE-TTS-EEEEETT--TTSSS-EEEHHHHHHHHHHHHHHHHHHHHHT-